Protein AF-A0A2W6PKB4-F1 (afdb_monomer_lite)

Sequence (83 aa):
QGLRVEEIKEIVKVLEEAKEVYWDSANNSLLYFFEDKKDSSKVNKIIIRPDYNLKKFGKTNAIITLGKVDKDRKGLKHLKKIR

Foldseek 3Di:
DFDDPVVVVCVVVCVVPAPWWWADPVQRWIKGWAADPVDNQKIKMKIWRAQDQPVVVRDGHIDIDIDMDGPPCPPVVRIHTDD

Organism: NCBI:txid1458358

InterPro domains:
  IPR000551 MerR-type HTH domain [PS50937] (1-14)

Secondary structure (DSSP, 8-state):
----HHHHHTHHHHHHH-S-EEEETTTTEEEEEEE-SS-TTEEEEEEEEEEEEETTTTEEEEEEEEEEEES-GGGGTTPEE--

pLDDT: mean 79.11, std 8.43, range [53.03, 90.69]

Radius of gyration: 13.49 Å; chains: 1; bounding box: 27×26×36 Å

Structure (mmCIF, N/CA/C/O backbone):
data_AF-A0A2W6PKB4-F1
#
_entry.id   AF-A0A2W6PKB4-F1
#
loop_
_atom_site.group_PDB
_atom_site.id
_atom_site.type_symbol
_atom_site.label_atom_id
_atom_site.label_alt_id
_atom_site.label_comp_id
_atom_site.label_asym_id
_atom_site.label_entity_id
_atom_site.label_seq_id
_atom_site.pdbx_PDB_ins_code
_atom_site.Cartn_x
_atom_site.Cartn_y
_atom_site.Cartn_z
_atom_site.occupancy
_atom_site.B_iso_or_equiv
_atom_site.auth_seq_id
_atom_site.auth_comp_id
_atom_site.auth_asym_id
_atom_site.auth_atom_id
_atom_site.pdbx_PDB_model_num
ATOM 1 N N . GLN A 1 1 ? 4.448 -12.219 9.251 1.00 53.03 1 GLN A N 1
ATOM 2 C CA . GLN A 1 1 ? 3.163 -12.862 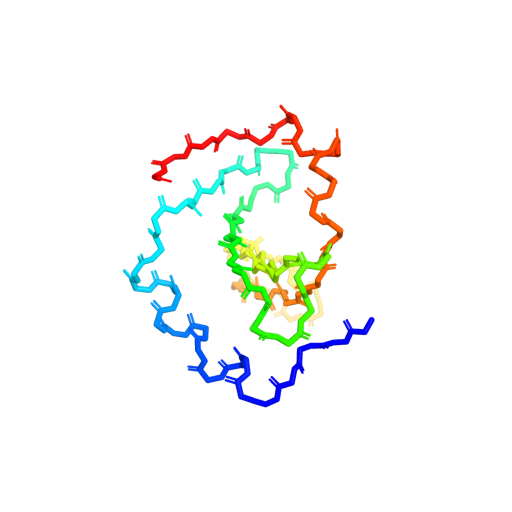8.893 1.00 53.03 1 GLN A CA 1
ATOM 3 C C . GLN A 1 1 ? 2.597 -12.188 7.648 1.00 53.03 1 GLN A C 1
ATOM 5 O O . GLN A 1 1 ? 2.752 -10.978 7.522 1.00 53.03 1 GLN A O 1
ATOM 10 N N . GLY A 1 2 ? 2.021 -12.965 6.724 1.00 68.38 2 GLY A N 1
ATOM 11 C CA . GLY A 1 2 ? 1.391 -12.464 5.493 1.00 68.38 2 GLY A CA 1
ATOM 12 C C . GLY A 1 2 ? -0.049 -11.983 5.706 1.00 68.38 2 GLY A C 1
ATOM 13 O O . GLY A 1 2 ? -0.584 -12.092 6.810 1.00 68.38 2 GLY A O 1
ATOM 14 N N . LEU A 1 3 ? -0.665 -11.441 4.653 1.00 72.44 3 LEU A N 1
ATOM 15 C CA . LEU A 1 3 ? -2.078 -11.045 4.667 1.00 72.44 3 LEU A CA 1
ATOM 16 C C . LEU A 1 3 ? -2.992 -12.269 4.546 1.00 72.44 3 LEU A C 1
ATOM 18 O O . LEU A 1 3 ? -2.658 -13.244 3.873 1.00 72.44 3 LEU A O 1
ATOM 22 N N . ARG A 1 4 ? -4.159 -12.193 5.187 1.00 78.00 4 ARG A N 1
ATOM 23 C CA . ARG A 1 4 ? -5.238 -13.181 5.068 1.00 78.00 4 ARG A CA 1
ATOM 24 C C . ARG A 1 4 ? -6.020 -12.966 3.768 1.00 78.00 4 ARG A C 1
ATOM 26 O O . ARG A 1 4 ? -6.003 -11.875 3.201 1.00 78.00 4 ARG A O 1
ATOM 33 N N . VAL A 1 5 ? -6.741 -13.991 3.311 1.00 75.56 5 VAL A N 1
ATOM 34 C CA . VAL A 1 5 ? -7.508 -13.961 2.048 1.00 75.56 5 VAL A CA 1
ATOM 35 C C . VAL A 1 5 ? -8.531 -12.824 2.025 1.00 75.56 5 VAL A C 1
ATOM 37 O O . VAL A 1 5 ? -8.719 -12.180 0.994 1.00 75.56 5 VAL A O 1
ATOM 40 N N . GLU A 1 6 ? -9.158 -12.534 3.162 1.00 77.12 6 GLU A N 1
ATOM 41 C CA . GLU A 1 6 ? -10.133 -11.447 3.283 1.00 77.12 6 GLU A CA 1
ATOM 42 C C . GLU A 1 6 ? -9.470 -10.077 3.081 1.00 77.12 6 GLU A C 1
ATOM 44 O O . GLU A 1 6 ? -10.036 -9.204 2.435 1.00 77.12 6 GLU A O 1
ATOM 49 N N . GLU A 1 7 ? -8.234 -9.915 3.556 1.00 69.38 7 GLU A N 1
ATOM 50 C CA . GLU A 1 7 ? -7.457 -8.678 3.413 1.00 69.38 7 GLU A CA 1
ATOM 51 C C . GLU A 1 7 ? -6.950 -8.493 1.978 1.00 69.38 7 GLU A C 1
ATOM 53 O O . GLU A 1 7 ? -6.832 -7.366 1.507 1.00 69.38 7 GLU A O 1
ATOM 58 N N . ILE A 1 8 ? -6.690 -9.591 1.258 1.00 72.06 8 ILE A N 1
ATOM 59 C CA . ILE A 1 8 ? -6.295 -9.552 -0.156 1.00 72.06 8 ILE A CA 1
ATOM 60 C C . ILE A 1 8 ? -7.443 -9.031 -1.031 1.00 72.06 8 ILE A C 1
ATOM 62 O O . ILE A 1 8 ? -7.214 -8.225 -1.929 1.00 72.06 8 ILE A O 1
ATOM 66 N N . LYS A 1 9 ? -8.687 -9.440 -0.755 1.00 74.69 9 LYS A N 1
ATOM 67 C CA . LYS A 1 9 ? -9.868 -8.963 -1.501 1.00 74.69 9 LYS A CA 1
ATOM 68 C C . LYS A 1 9 ? -10.109 -7.461 -1.333 1.00 74.69 9 LYS A C 1
ATOM 70 O O . LYS A 1 9 ? -10.652 -6.826 -2.230 1.00 74.69 9 LYS A O 1
ATOM 75 N N . GLU A 1 10 ? -9.676 -6.887 -0.216 1.00 72.75 10 GLU A N 1
ATOM 76 C CA . GLU A 1 10 ? -9.817 -5.456 0.060 1.00 72.75 10 GLU A CA 1
ATOM 77 C C . GLU A 1 10 ? -8.760 -4.597 -0.646 1.00 72.75 10 GLU A C 1
ATOM 79 O O . GLU A 1 10 ? -8.943 -3.389 -0.735 1.00 72.75 10 GLU A O 1
ATOM 84 N N . ILE A 1 11 ? -7.701 -5.189 -1.213 1.00 73.75 11 ILE A N 1
ATOM 85 C CA . ILE A 1 11 ? -6.621 -4.448 -1.888 1.00 73.75 11 ILE A CA 1
ATOM 86 C C . ILE A 1 11 ? -7.156 -3.568 -3.011 1.00 73.75 11 ILE A C 1
ATOM 88 O O . ILE A 1 11 ? -6.785 -2.403 -3.078 1.00 73.75 11 ILE A O 1
ATOM 92 N N . VAL A 1 12 ? -8.023 -4.098 -3.879 1.00 70.88 12 VAL A N 1
ATOM 93 C CA . VAL A 1 12 ? -8.564 -3.332 -5.017 1.00 70.88 12 VAL A CA 1
ATOM 94 C C . VAL A 1 12 ? -9.300 -2.093 -4.513 1.00 70.88 12 VAL A C 1
ATOM 96 O O . VAL A 1 12 ? -9.037 -0.987 -4.974 1.00 70.88 12 VAL A O 1
ATOM 99 N N . LYS A 1 13 ? -10.130 -2.273 -3.483 1.00 77.81 13 LYS A N 1
ATOM 100 C CA . LYS A 1 13 ? -10.866 -1.190 -2.835 1.00 77.81 13 LYS A CA 1
ATOM 101 C C . LYS A 1 13 ? -9.933 -0.188 -2.155 1.00 77.81 13 LYS A C 1
ATOM 103 O O . LYS A 1 13 ? -10.141 1.010 -2.269 1.00 77.81 13 LYS A O 1
ATOM 108 N N . VAL A 1 14 ? -8.877 -0.655 -1.487 1.00 72.69 14 VAL A N 1
ATOM 109 C CA . VAL A 1 14 ? -7.859 0.220 -0.887 1.00 72.69 14 VAL A CA 1
ATOM 110 C C . VAL A 1 14 ? -7.153 1.040 -1.963 1.00 72.69 14 VAL A C 1
ATOM 112 O O . VAL A 1 14 ? -6.972 2.231 -1.768 1.00 72.69 14 VAL A O 1
ATOM 115 N N . LEU A 1 15 ? -6.775 0.453 -3.099 1.00 77.50 15 LEU A N 1
ATOM 116 C CA . LEU A 1 15 ? -6.130 1.198 -4.185 1.00 77.50 15 LEU A CA 1
ATOM 117 C C . LEU A 1 15 ? -7.060 2.248 -4.808 1.00 77.50 15 LEU A C 1
ATOM 119 O O . LEU A 1 15 ? -6.596 3.320 -5.187 1.00 77.50 15 LEU A O 1
ATOM 123 N N . GLU A 1 16 ? -8.358 1.962 -4.875 1.00 76.56 16 GLU A N 1
ATOM 124 C CA . GLU A 1 16 ? -9.376 2.883 -5.385 1.00 76.56 16 GLU A CA 1
ATOM 125 C C . GLU A 1 16 ? -9.707 4.016 -4.389 1.00 76.56 16 GLU A C 1
ATOM 127 O O . GLU A 1 16 ? -9.754 5.192 -4.760 1.00 76.56 16 GLU A O 1
ATOM 132 N N . GLU A 1 17 ? -9.880 3.683 -3.107 1.00 74.12 17 GLU A N 1
ATOM 133 C CA . GLU A 1 17 ? -10.389 4.583 -2.061 1.00 74.12 17 GLU A CA 1
ATOM 134 C C . GLU A 1 17 ? -9.302 5.196 -1.163 1.00 74.12 17 GLU A C 1
ATOM 136 O O . GLU A 1 17 ? -9.623 5.967 -0.251 1.00 74.12 17 GLU A O 1
ATOM 141 N N . ALA A 1 18 ? -8.024 4.853 -1.359 1.00 69.25 18 ALA A N 1
ATOM 142 C CA . ALA A 1 18 ? -6.963 5.237 -0.433 1.00 69.25 18 ALA A CA 1
ATOM 143 C C . ALA A 1 18 ? -6.907 6.749 -0.189 1.00 69.25 18 ALA A C 1
ATOM 145 O O . ALA A 1 18 ? -6.686 7.558 -1.094 1.00 69.25 18 ALA A O 1
ATOM 146 N N . LYS A 1 19 ? -7.050 7.099 1.092 1.00 65.38 19 LYS A N 1
ATOM 147 C CA . LYS A 1 19 ? -6.965 8.469 1.609 1.00 65.38 19 LYS A CA 1
ATOM 148 C C . LYS A 1 19 ? -5.558 8.865 2.048 1.00 65.38 19 LYS A C 1
ATOM 150 O O . LYS A 1 19 ? -5.328 10.040 2.291 1.00 65.38 19 LYS A O 1
ATOM 155 N N . GLU A 1 20 ? -4.662 7.893 2.227 1.00 74.38 20 GLU A N 1
ATOM 156 C CA . GLU A 1 20 ? -3.268 8.134 2.605 1.00 74.38 20 GLU A CA 1
ATOM 157 C C . GLU A 1 20 ? -2.338 7.318 1.706 1.00 74.38 20 GLU A C 1
ATOM 159 O O . GLU A 1 20 ? -2.152 6.114 1.901 1.00 74.38 20 GLU A O 1
ATOM 164 N N . VAL A 1 21 ? -1.764 7.989 0.711 1.00 83.81 21 VAL A N 1
ATOM 165 C CA . VAL A 1 21 ? -0.772 7.419 -0.201 1.00 83.81 21 VAL A CA 1
ATOM 166 C C . VAL A 1 21 ? 0.538 8.158 -0.012 1.00 83.81 21 VAL A C 1
ATOM 168 O O . VAL A 1 21 ? 0.582 9.388 0.065 1.00 83.81 21 VAL A O 1
ATOM 171 N N . TYR A 1 22 ? 1.622 7.398 0.045 1.00 87.38 22 TYR A N 1
ATOM 172 C CA . TYR A 1 22 ? 2.957 7.918 0.260 1.00 87.38 22 TYR A CA 1
ATOM 173 C C . TYR A 1 22 ? 3.868 7.555 -0.901 1.00 87.38 22 TYR A C 1
ATOM 175 O O . TYR A 1 22 ? 3.804 6.454 -1.446 1.00 87.38 22 TYR A O 1
ATOM 183 N N . TRP A 1 23 ? 4.753 8.481 -1.240 1.00 88.12 23 TRP A N 1
ATOM 184 C CA . TRP A 1 23 ? 5.859 8.247 -2.146 1.00 88.12 23 TRP A CA 1
ATOM 185 C C . TRP A 1 23 ? 7.140 7.993 -1.355 1.00 88.12 23 TRP A C 1
ATOM 187 O O . TRP A 1 23 ? 7.532 8.803 -0.509 1.00 88.12 23 TRP A O 1
ATOM 197 N N . ASP A 1 24 ? 7.795 6.876 -1.661 1.00 88.62 24 ASP A N 1
ATOM 198 C CA . ASP A 1 24 ? 9.154 6.571 -1.230 1.00 88.62 24 ASP A CA 1
ATOM 199 C C . ASP A 1 24 ? 10.101 6.760 -2.416 1.00 88.62 24 ASP A C 1
ATOM 201 O O . ASP A 1 24 ? 10.213 5.898 -3.294 1.00 88.62 24 ASP A O 1
ATOM 205 N N . SER A 1 25 ? 10.790 7.899 -2.431 1.00 83.69 25 SER A N 1
ATOM 206 C CA . SER A 1 25 ? 11.756 8.235 -3.474 1.00 83.69 25 SER A CA 1
ATOM 207 C C . SER A 1 25 ? 13.024 7.387 -3.417 1.00 83.69 25 SER A C 1
ATOM 209 O O . SER A 1 25 ? 13.677 7.236 -4.442 1.00 83.69 25 SER A O 1
ATOM 211 N N . ALA A 1 26 ? 13.383 6.830 -2.254 1.00 85.12 26 ALA A N 1
ATOM 212 C CA . ALA A 1 26 ? 14.581 6.003 -2.127 1.00 85.12 26 ALA A CA 1
ATOM 213 C C . ALA A 1 26 ? 14.395 4.651 -2.830 1.00 85.12 26 ALA A C 1
ATOM 215 O O . ALA A 1 26 ? 15.331 4.128 -3.428 1.00 85.12 26 ALA A O 1
ATOM 216 N N . ASN A 1 27 ? 13.174 4.109 -2.790 1.00 84.81 27 ASN A N 1
ATOM 217 C CA . ASN A 1 27 ? 12.838 2.828 -3.416 1.00 84.81 27 ASN A CA 1
ATOM 218 C C . ASN A 1 27 ? 11.998 2.954 -4.699 1.00 84.81 27 ASN A C 1
ATOM 220 O O . ASN A 1 27 ? 11.594 1.924 -5.244 1.00 84.81 27 ASN A O 1
ATOM 224 N N . ASN A 1 28 ? 11.728 4.181 -5.165 1.00 86.56 28 ASN A N 1
ATOM 225 C CA . ASN A 1 28 ? 10.861 4.484 -6.310 1.00 86.56 28 ASN A CA 1
ATOM 226 C C . ASN A 1 28 ? 9.523 3.725 -6.2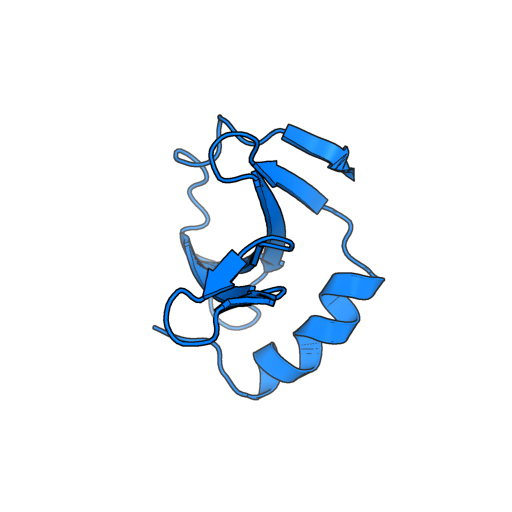28 1.00 86.56 28 ASN A C 1
ATOM 228 O O . ASN A 1 28 ? 9.172 2.933 -7.107 1.00 86.56 28 ASN A O 1
ATOM 232 N N . SER A 1 29 ? 8.820 3.880 -5.102 1.00 90.69 29 SER A N 1
ATOM 233 C CA . SER A 1 29 ? 7.641 3.067 -4.801 1.00 90.69 29 SER A CA 1
ATOM 234 C C . SER A 1 29 ? 6.504 3.851 -4.163 1.00 90.69 29 SER A C 1
ATOM 236 O O . SER A 1 29 ? 6.724 4.803 -3.412 1.00 90.69 29 SER A O 1
ATOM 238 N N . LEU A 1 30 ? 5.278 3.408 -4.444 1.00 90.00 30 LEU A N 1
ATOM 239 C CA . LEU A 1 30 ? 4.066 3.890 -3.790 1.00 90.00 30 LEU A CA 1
ATOM 240 C C . LEU A 1 30 ? 3.750 3.012 -2.588 1.00 90.00 30 LEU A C 1
ATOM 242 O O . LEU A 1 30 ? 3.747 1.783 -2.692 1.00 90.00 30 LEU A O 1
ATOM 246 N N . LEU A 1 31 ? 3.461 3.648 -1.460 1.00 90.25 31 LEU A N 1
ATOM 247 C CA . LEU A 1 31 ? 3.093 2.979 -0.227 1.00 90.25 31 LEU A CA 1
ATOM 248 C C . LEU A 1 31 ? 1.679 3.376 0.179 1.00 90.25 31 LEU A C 1
ATOM 250 O O . LEU A 1 31 ? 1.350 4.557 0.269 1.00 90.25 31 LEU A O 1
ATOM 254 N N . TYR A 1 32 ? 0.876 2.365 0.480 1.00 89.12 32 TYR A N 1
ATOM 255 C CA . TYR A 1 32 ? -0.466 2.508 1.026 1.00 89.12 32 TYR A CA 1
ATOM 256 C C . TYR A 1 32 ? -0.492 1.891 2.411 1.00 89.12 32 TYR A C 1
ATOM 258 O O . TYR A 1 32 ? 0.103 0.831 2.627 1.00 89.12 32 TYR A O 1
ATOM 266 N N . PHE A 1 33 ? -1.219 2.527 3.322 1.00 85.81 33 PHE A N 1
ATOM 267 C CA . PHE A 1 33 ? -1.435 2.023 4.670 1.00 85.81 33 PHE A CA 1
ATOM 268 C C . PHE A 1 33 ? -2.925 2.004 4.984 1.00 85.81 33 PHE A C 1
ATOM 270 O O . PHE A 1 33 ? -3.647 2.941 4.655 1.00 85.81 33 PHE A O 1
ATOM 277 N N . PHE A 1 34 ? -3.378 0.941 5.639 1.00 84.62 34 PHE A N 1
ATOM 278 C CA . PHE A 1 34 ? -4.756 0.813 6.100 1.00 84.62 34 PHE A CA 1
ATOM 279 C C . PHE A 1 34 ? -4.815 -0.006 7.385 1.00 84.62 34 PHE A C 1
ATOM 281 O O . PHE A 1 34 ? -3.900 -0.767 7.707 1.00 84.62 34 PHE A O 1
ATOM 288 N N . GLU A 1 35 ? -5.874 0.192 8.159 1.00 83.94 35 GLU A N 1
ATOM 289 C CA . GLU A 1 35 ? -6.009 -0.456 9.459 1.00 83.94 35 GLU A CA 1
ATOM 290 C C . GLU A 1 35 ? -6.157 -1.977 9.315 1.00 83.94 35 GLU A C 1
ATOM 292 O O . GLU A 1 35 ? -6.816 -2.474 8.398 1.00 83.94 35 GLU A O 1
ATOM 297 N N . ASP A 1 36 ? -5.540 -2.729 10.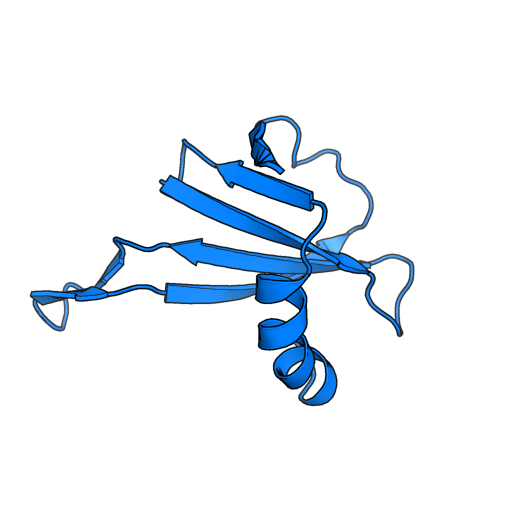228 1.00 85.19 36 ASP A N 1
ATOM 298 C CA . ASP A 1 36 ? -5.835 -4.151 10.375 1.00 85.19 36 ASP A CA 1
ATOM 299 C C . ASP A 1 36 ? -7.106 -4.300 11.218 1.00 85.19 36 ASP A C 1
ATOM 301 O O . ASP A 1 36 ? -7.172 -3.860 12.364 1.00 85.19 36 ASP A O 1
ATOM 305 N N . LYS A 1 37 ? -8.134 -4.929 10.642 1.00 83.19 37 LYS A N 1
ATOM 306 C CA . LYS A 1 37 ? -9.446 -5.084 11.289 1.00 83.19 37 LYS A CA 1
ATOM 307 C C . LYS A 1 37 ? -9.437 -6.036 12.488 1.00 83.19 37 LYS A C 1
ATOM 309 O O . LYS A 1 37 ? -10.395 -6.037 13.253 1.00 83.19 37 LYS A O 1
ATOM 314 N N . LYS A 1 38 ? -8.415 -6.890 12.621 1.00 85.12 38 LYS A N 1
ATOM 315 C CA . LYS A 1 38 ? -8.320 -7.903 13.686 1.00 85.12 38 LYS A CA 1
ATOM 316 C C . LYS A 1 38 ? -7.230 -7.599 14.712 1.00 85.12 38 LYS A C 1
ATOM 318 O O . LYS A 1 38 ? -7.300 -8.140 15.809 1.00 85.12 38 LYS A O 1
ATOM 323 N N . ASP A 1 39 ? -6.243 -6.773 14.373 1.00 85.44 39 ASP A N 1
ATOM 324 C CA . ASP A 1 39 ? -5.151 -6.399 15.275 1.00 85.44 39 ASP A CA 1
ATOM 325 C C . ASP A 1 39 ? -4.899 -4.886 15.243 1.00 85.44 39 ASP A C 1
ATOM 327 O O . ASP A 1 39 ? -4.215 -4.364 14.364 1.00 85.44 39 ASP A O 1
ATOM 331 N N . SER A 1 40 ? -5.419 -4.174 16.244 1.00 86.56 40 SER A N 1
ATOM 332 C CA . SER A 1 40 ? -5.302 -2.715 16.347 1.00 86.56 40 SER A CA 1
ATOM 333 C C . SER A 1 40 ? -3.872 -2.214 16.593 1.00 86.56 40 SER A C 1
ATOM 335 O O . SER A 1 40 ? -3.606 -1.021 16.405 1.00 86.56 40 SER A O 1
ATOM 337 N N . SER A 1 41 ? -2.946 -3.100 16.984 1.00 87.50 41 SER A N 1
ATOM 338 C CA . SER A 1 41 ? -1.523 -2.778 17.145 1.00 87.50 41 SER A CA 1
ATOM 339 C C . SER A 1 41 ? -0.768 -2.742 15.812 1.00 87.50 41 SER A C 1
ATOM 341 O O . SER A 1 41 ? 0.334 -2.186 15.733 1.00 87.50 41 SER A O 1
ATOM 343 N N . LYS A 1 42 ? -1.364 -3.294 14.747 1.00 87.19 42 LYS A N 1
ATOM 344 C CA . LYS A 1 42 ? -0.766 -3.407 13.416 1.00 87.19 42 LYS A CA 1
ATOM 345 C C . LYS A 1 42 ? -1.458 -2.509 12.398 1.00 87.19 42 LYS A C 1
ATOM 347 O O . LYS A 1 42 ? -2.602 -2.083 12.537 1.00 87.19 42 LYS A O 1
ATOM 352 N N . VAL A 1 43 ? -0.725 -2.239 11.328 1.00 86.94 43 VAL A N 1
ATOM 353 C CA . VAL A 1 43 ? -1.200 -1.554 10.130 1.00 86.94 43 VAL A CA 1
ATOM 354 C C . VAL A 1 43 ? -0.814 -2.406 8.928 1.00 86.94 43 VAL A C 1
ATOM 356 O O . VAL A 1 43 ? 0.331 -2.855 8.805 1.00 86.94 43 VAL A O 1
ATOM 359 N N . ASN A 1 44 ? -1.771 -2.632 8.037 1.00 86.69 44 ASN A N 1
ATOM 360 C CA . ASN A 1 44 ? -1.525 -3.284 6.762 1.00 86.69 44 ASN A CA 1
ATOM 361 C C . ASN A 1 44 ? -0.839 -2.299 5.810 1.00 86.69 44 ASN A C 1
ATOM 363 O O . ASN A 1 44 ? -1.177 -1.116 5.774 1.00 86.69 44 ASN A O 1
ATOM 367 N N . LYS A 1 45 ? 0.129 -2.789 5.031 1.00 87.69 45 LYS A N 1
ATOM 368 C CA . LYS A 1 45 ? 0.849 -2.009 4.023 1.00 87.69 45 LYS A CA 1
ATOM 369 C C . LYS A 1 45 ? 0.832 -2.678 2.655 1.00 87.69 45 LYS A C 1
ATOM 371 O O . LYS A 1 45 ? 0.983 -3.898 2.549 1.00 87.69 45 LYS A O 1
ATOM 376 N N . ILE A 1 46 ? 0.735 -1.854 1.619 1.00 88.94 46 ILE A N 1
ATOM 377 C CA . ILE A 1 46 ? 0.918 -2.244 0.218 1.00 88.94 46 ILE A CA 1
ATOM 378 C C . ILE A 1 46 ? 2.073 -1.419 -0.330 1.00 88.94 46 ILE A C 1
ATOM 380 O O . ILE A 1 46 ? 2.076 -0.200 -0.185 1.00 88.94 46 ILE A O 1
ATOM 384 N N . ILE A 1 47 ? 3.045 -2.081 -0.950 1.00 89.88 47 ILE A N 1
ATOM 385 C CA . ILE A 1 47 ? 4.168 -1.437 -1.632 1.00 89.88 47 ILE A CA 1
ATOM 386 C C . ILE A 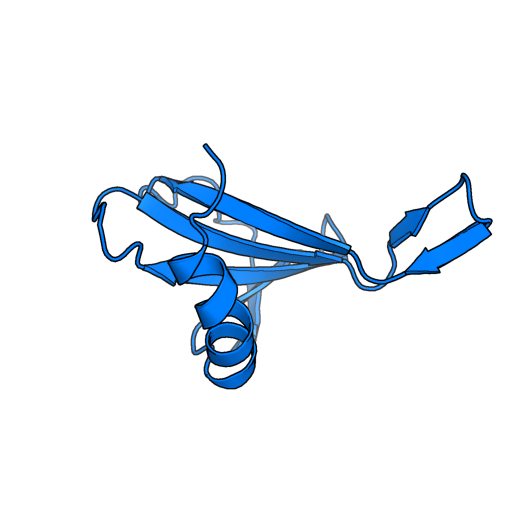1 47 ? 4.050 -1.772 -3.112 1.00 89.88 47 ILE A C 1
ATOM 388 O O . ILE A 1 47 ? 4.109 -2.947 -3.475 1.00 89.88 47 ILE A O 1
ATOM 392 N N . ILE A 1 48 ? 3.906 -0.755 -3.955 1.00 89.06 48 ILE A N 1
ATOM 393 C CA . ILE A 1 48 ? 3.858 -0.901 -5.410 1.00 89.06 48 ILE A CA 1
ATOM 394 C C . ILE A 1 48 ? 5.147 -0.347 -6.001 1.00 89.06 48 ILE A C 1
ATOM 396 O O . ILE A 1 48 ? 5.456 0.834 -5.844 1.00 89.06 48 ILE A O 1
ATOM 400 N N . ARG A 1 49 ? 5.889 -1.207 -6.698 1.00 89.12 49 ARG A N 1
ATOM 401 C CA . ARG A 1 49 ? 7.077 -0.845 -7.477 1.00 89.12 49 ARG A CA 1
ATOM 402 C C . ARG A 1 49 ? 6.736 -0.974 -8.959 1.00 89.12 49 ARG A C 1
ATOM 404 O O . ARG A 1 49 ? 6.682 -2.112 -9.422 1.00 89.12 49 ARG A O 1
ATOM 411 N N . PRO A 1 50 ? 6.474 0.129 -9.680 1.00 78.38 50 PRO A N 1
ATOM 412 C CA . PRO A 1 50 ? 6.043 0.076 -11.079 1.00 78.38 50 PRO A CA 1
ATOM 413 C C . PRO A 1 50 ? 7.154 -0.410 -12.021 1.00 78.38 50 PRO A C 1
ATOM 415 O O . PRO A 1 50 ? 6.874 -1.149 -12.959 1.00 78.38 50 PRO A O 1
ATOM 418 N N . ASP A 1 51 ? 8.410 -0.079 -11.710 1.00 79.81 51 ASP A N 1
ATOM 419 C CA . ASP A 1 51 ? 9.559 -0.332 -12.585 1.00 79.81 51 ASP A CA 1
ATOM 420 C C . ASP A 1 51 ? 10.468 -1.451 -12.063 1.00 79.81 51 ASP A C 1
ATOM 422 O O . ASP A 1 51 ? 11.697 -1.337 -12.044 1.00 79.81 51 ASP A O 1
ATOM 426 N N . TYR A 1 52 ? 9.886 -2.551 -11.581 1.00 78.31 52 TYR A N 1
ATOM 427 C CA . TYR A 1 52 ? 10.699 -3.651 -11.080 1.00 78.31 52 TYR A CA 1
ATOM 428 C C . TYR A 1 52 ? 11.238 -4.503 -12.232 1.00 78.31 52 TYR A C 1
ATOM 430 O O . TYR A 1 52 ? 10.503 -5.216 -12.922 1.00 78.31 52 TYR A O 1
ATOM 438 N N . ASN A 1 53 ? 12.557 -4.462 -12.419 1.00 76.56 53 ASN A N 1
ATOM 439 C CA . ASN A 1 53 ? 13.233 -5.295 -13.403 1.00 76.56 53 ASN A CA 1
ATOM 440 C C . ASN A 1 53 ? 13.484 -6.702 -12.840 1.00 76.56 53 ASN A C 1
ATOM 442 O O . ASN A 1 53 ? 14.415 -6.942 -12.063 1.00 76.56 53 ASN A O 1
ATOM 446 N N . LEU A 1 54 ? 12.661 -7.657 -13.271 1.00 72.81 54 LEU A N 1
ATOM 447 C CA . LEU A 1 54 ? 12.921 -9.076 -13.063 1.00 72.81 54 LEU A CA 1
ATOM 448 C C . LEU A 1 54 ? 13.989 -9.540 -14.060 1.00 72.81 54 LEU A C 1
ATOM 450 O O . LEU A 1 54 ? 13.672 -9.967 -15.172 1.00 72.81 54 LEU A O 1
ATOM 454 N N . LYS A 1 55 ? 15.257 -9.524 -13.623 1.00 71.56 55 LYS A N 1
ATOM 455 C CA . LYS A 1 55 ? 16.427 -9.926 -14.434 1.00 71.56 55 LYS A CA 1
ATOM 456 C C . LYS A 1 55 ? 16.247 -11.266 -15.155 1.00 71.56 55 LYS A C 1
ATOM 458 O O . LYS A 1 55 ? 16.708 -11.419 -16.276 1.00 71.56 55 LYS A O 1
ATOM 463 N N . LYS A 1 56 ? 15.542 -12.220 -14.534 1.00 70.56 56 LYS A N 1
ATOM 464 C CA . LYS A 1 56 ? 15.267 -13.550 -15.104 1.00 70.56 56 LYS A CA 1
ATOM 465 C C . LYS A 1 56 ? 14.404 -13.508 -16.375 1.00 70.56 56 LYS A C 1
ATOM 467 O O . LYS A 1 56 ? 14.490 -14.422 -17.184 1.00 70.56 56 LYS A O 1
ATOM 472 N N . PHE A 1 57 ? 13.581 -12.474 -16.545 1.00 71.50 57 PHE A N 1
ATOM 473 C CA . PHE A 1 57 ? 12.624 -12.356 -17.649 1.00 71.50 57 PHE A CA 1
ATOM 474 C C . PHE A 1 57 ? 12.911 -11.177 -18.586 1.00 71.50 57 PHE A C 1
ATOM 476 O O . PHE A 1 57 ? 12.206 -11.027 -19.579 1.00 71.50 57 PHE A O 1
ATOM 483 N N . GLY A 1 58 ? 13.910 -10.336 -18.281 1.00 65.88 58 GLY A N 1
ATOM 484 C CA . GLY A 1 58 ? 14.311 -9.201 -19.122 1.00 65.88 58 GLY A CA 1
ATOM 485 C C . GLY A 1 58 ? 13.218 -8.145 -19.334 1.00 65.88 58 GLY A C 1
ATOM 486 O O . GLY A 1 58 ? 13.306 -7.360 -20.272 1.00 65.88 58 GLY A O 1
ATOM 487 N N . LYS A 1 59 ? 12.173 -8.142 -18.496 1.00 68.25 59 LYS A N 1
ATOM 488 C CA . LYS A 1 59 ? 11.011 -7.254 -18.608 1.00 68.25 59 LYS A CA 1
ATOM 489 C C . LYS A 1 59 ? 10.826 -6.447 -17.331 1.00 68.25 59 LYS A C 1
ATOM 491 O O . LYS A 1 59 ? 10.892 -6.990 -16.223 1.00 68.25 59 LYS A O 1
ATOM 496 N N . THR A 1 60 ? 10.525 -5.169 -17.511 1.00 71.62 60 THR A N 1
ATOM 497 C CA . THR A 1 60 ? 10.027 -4.292 -16.453 1.00 71.62 60 THR A CA 1
ATOM 498 C C . THR A 1 60 ? 8.572 -4.649 -16.169 1.00 71.62 60 THR A C 1
ATOM 500 O O . THR A 1 60 ? 7.754 -4.678 -17.085 1.00 71.62 60 THR A O 1
ATOM 503 N N . ASN A 1 61 ? 8.261 -4.970 -14.915 1.00 73.94 61 ASN A N 1
ATOM 504 C CA . ASN A 1 61 ? 6.905 -5.263 -14.458 1.00 73.94 61 ASN A CA 1
ATOM 505 C C . ASN A 1 61 ? 6.618 -4.498 -13.166 1.00 73.94 61 ASN A C 1
ATOM 507 O O . ASN A 1 61 ? 7.534 -4.203 -12.396 1.00 73.94 61 ASN A O 1
ATOM 511 N N . ALA A 1 62 ? 5.337 -4.278 -12.878 1.00 78.94 62 ALA A N 1
ATOM 512 C CA . ALA A 1 62 ? 4.925 -3.806 -11.568 1.00 78.94 62 ALA A CA 1
ATOM 513 C C . ALA A 1 62 ? 4.918 -4.970 -10.561 1.00 78.94 62 ALA A C 1
ATOM 515 O O . ALA A 1 62 ? 4.312 -6.011 -10.816 1.00 78.94 62 ALA A O 1
ATOM 516 N N . ILE A 1 63 ? 5.561 -4.794 -9.404 1.00 85.12 63 ILE A N 1
ATOM 517 C CA . ILE A 1 63 ? 5.448 -5.722 -8.269 1.00 85.12 63 ILE A CA 1
ATOM 518 C C . ILE A 1 63 ? 4.655 -5.070 -7.149 1.00 85.12 63 ILE A C 1
ATOM 520 O O . ILE A 1 63 ? 4.939 -3.942 -6.743 1.00 85.12 63 ILE A O 1
ATOM 524 N N . ILE A 1 64 ? 3.704 -5.836 -6.616 1.00 85.88 64 ILE A N 1
ATOM 525 C CA . ILE A 1 64 ? 2.931 -5.481 -5.434 1.00 85.88 64 ILE A CA 1
ATOM 526 C C . ILE A 1 64 ? 3.367 -6.386 -4.285 1.00 85.88 64 ILE A C 1
ATOM 528 O O . ILE A 1 64 ? 3.212 -7.605 -4.342 1.00 85.88 64 ILE A O 1
ATOM 532 N N . THR A 1 65 ? 3.894 -5.777 -3.229 1.00 88.06 65 THR A N 1
ATOM 533 C CA . THR A 1 65 ? 4.259 -6.468 -1.994 1.00 88.06 65 THR A CA 1
ATOM 534 C C . THR A 1 65 ? 3.278 -6.094 -0.899 1.00 88.06 65 THR A C 1
ATOM 536 O O . THR A 1 65 ? 3.061 -4.916 -0.616 1.00 88.06 65 THR A O 1
ATOM 539 N N . LEU A 1 66 ? 2.725 -7.110 -0.246 1.00 87.62 66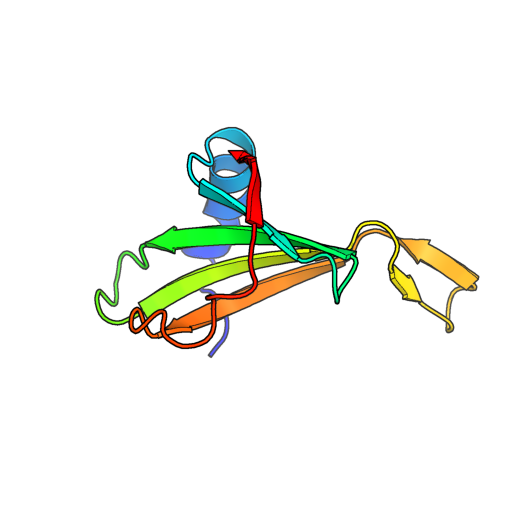 LEU A N 1
ATOM 540 C CA . LEU A 1 66 ? 1.777 -6.961 0.849 1.00 87.62 66 LEU A CA 1
ATOM 541 C C . LEU A 1 66 ? 2.461 -7.308 2.166 1.00 87.62 66 LEU A C 1
ATOM 543 O O . LEU A 1 66 ? 3.197 -8.293 2.252 1.00 87.62 66 LEU A O 1
ATOM 547 N N . GLY A 1 67 ? 2.218 -6.522 3.207 1.00 87.12 67 GLY A N 1
ATOM 548 C CA . GLY A 1 67 ? 2.765 -6.821 4.523 1.00 87.12 67 GLY A CA 1
ATOM 549 C C . GLY A 1 67 ? 2.042 -6.116 5.654 1.00 87.12 67 GLY A C 1
ATOM 550 O O . GLY A 1 67 ? 1.084 -5.381 5.440 1.00 87.12 67 GLY A O 1
ATOM 551 N N . LYS A 1 68 ? 2.547 -6.326 6.869 1.00 88.50 68 LYS A N 1
ATOM 552 C CA . LYS A 1 68 ? 2.078 -5.662 8.089 1.00 88.50 68 LYS A CA 1
ATOM 553 C C . LYS A 1 68 ? 3.247 -4.993 8.793 1.00 88.50 68 LYS A C 1
ATOM 555 O O . LYS A 1 68 ? 4.375 -5.481 8.708 1.00 88.50 68 LYS A O 1
ATOM 560 N N . VAL A 1 69 ? 2.982 -3.877 9.455 1.00 86.50 69 VAL A N 1
ATOM 561 C CA . VAL A 1 69 ? 3.944 -3.150 10.294 1.00 86.50 69 VAL A CA 1
ATOM 562 C C . VAL A 1 69 ? 3.282 -2.758 11.606 1.00 86.50 69 VAL A C 1
ATOM 564 O O . VAL A 1 69 ? 2.056 -2.695 11.687 1.00 86.50 69 VAL A O 1
ATOM 567 N N . ASP A 1 70 ? 4.084 -2.513 12.633 1.00 85.69 70 ASP A N 1
ATOM 568 C CA . ASP A 1 70 ? 3.590 -1.943 13.882 1.00 85.69 70 ASP A CA 1
ATOM 569 C C . ASP A 1 70 ? 3.046 -0.527 13.666 1.00 85.69 70 ASP A C 1
ATOM 571 O O . ASP A 1 70 ? 3.556 0.239 12.845 1.00 85.69 70 ASP A O 1
ATOM 575 N N . LYS A 1 71 ? 1.995 -0.176 14.415 1.00 78.19 71 LYS A N 1
ATOM 576 C CA . LYS A 1 71 ? 1.379 1.159 14.372 1.00 78.19 71 LYS A CA 1
ATOM 577 C C . LYS A 1 71 ? 2.297 2.243 14.958 1.00 78.19 71 LYS A C 1
ATOM 579 O O . LYS A 1 71 ? 2.078 3.424 14.696 1.00 78.19 71 LYS A O 1
ATOM 584 N N . ASP A 1 72 ? 3.349 1.861 15.688 1.00 74.06 72 ASP A N 1
ATOM 585 C CA . ASP A 1 72 ? 4.499 2.720 15.994 1.00 74.06 72 ASP A CA 1
ATOM 586 C C . ASP A 1 72 ? 5.181 3.126 14.667 1.00 74.06 72 ASP A C 1
ATOM 588 O O . ASP A 1 72 ? 5.978 2.398 14.077 1.00 74.06 72 ASP A O 1
ATOM 592 N N . ARG A 1 73 ? 4.830 4.315 14.162 1.00 63.66 73 ARG A N 1
ATOM 593 C CA . ARG A 1 73 ? 5.290 4.855 12.870 1.00 63.66 73 ARG A CA 1
ATOM 594 C C . ARG A 1 73 ? 6.722 5.421 12.906 1.00 63.66 73 ARG A C 1
ATOM 596 O O . ARG A 1 73 ? 7.088 6.156 11.985 1.00 63.66 73 ARG A O 1
ATOM 603 N N . LYS A 1 74 ? 7.559 5.135 13.918 1.00 60.41 74 LYS A N 1
ATOM 604 C CA . LYS A 1 74 ? 8.885 5.784 14.057 1.00 60.41 74 LYS A CA 1
ATOM 605 C C . LYS A 1 74 ? 9.805 5.581 12.845 1.00 60.41 74 LYS A C 1
ATOM 607 O O . LYS A 1 74 ? 10.627 6.456 12.576 1.00 60.41 74 LYS A O 1
ATOM 612 N N . GLY A 1 75 ? 9.632 4.497 12.083 1.00 62.25 75 GLY A N 1
ATOM 613 C CA . GLY A 1 75 ? 10.423 4.189 10.882 1.00 62.25 75 GLY A CA 1
ATOM 614 C C . GLY A 1 75 ? 9.993 4.881 9.577 1.00 62.25 75 GLY A C 1
ATOM 615 O O . GLY A 1 75 ? 10.703 4.777 8.581 1.00 62.25 75 GLY A O 1
ATOM 616 N N . LEU A 1 76 ? 8.859 5.592 9.544 1.00 65.75 76 LEU A N 1
ATOM 617 C CA . LEU A 1 76 ? 8.250 6.091 8.295 1.00 65.75 76 LEU A CA 1
ATOM 618 C C . LEU A 1 76 ? 8.488 7.589 8.028 1.00 65.75 76 LEU A C 1
ATOM 620 O O . LEU A 1 76 ? 7.885 8.161 7.126 1.00 65.75 76 LEU A O 1
ATOM 624 N N . LYS A 1 77 ? 9.379 8.239 8.788 1.00 67.31 77 LYS A N 1
ATOM 625 C CA . LYS A 1 77 ? 9.615 9.697 8.725 1.00 67.31 77 LYS A CA 1
ATOM 626 C C . LYS A 1 77 ? 10.129 10.218 7.373 1.00 67.31 77 LYS A C 1
ATOM 628 O O . LYS A 1 77 ? 10.029 11.409 7.118 1.00 67.31 77 LYS A O 1
ATOM 633 N N . HIS A 1 78 ? 10.693 9.349 6.536 1.00 73.25 78 HIS A N 1
ATOM 634 C CA . HIS A 1 78 ? 11.247 9.703 5.224 1.00 73.25 78 HIS A CA 1
ATOM 635 C C . HIS A 1 78 ? 10.207 9.661 4.092 1.00 73.25 78 HIS A C 1
ATOM 637 O O . HIS A 1 78 ? 10.516 10.034 2.964 1.00 73.25 78 HIS A O 1
ATOM 643 N N . LEU A 1 79 ? 8.988 9.193 4.373 1.00 79.38 79 LEU A N 1
ATOM 644 C CA . LEU A 1 79 ? 7.936 9.080 3.373 1.00 79.38 79 LEU A CA 1
ATOM 645 C C . LEU A 1 79 ? 7.262 10.428 3.127 1.00 79.38 79 LEU A C 1
ATOM 647 O O . LEU A 1 79 ? 6.864 11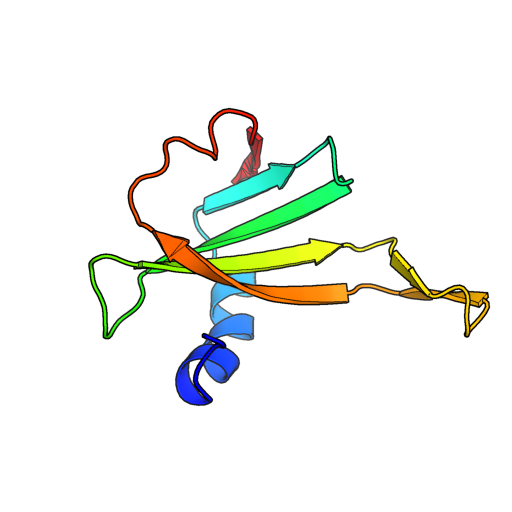.120 4.066 1.00 79.38 79 LEU A O 1
ATOM 651 N N . LYS A 1 80 ? 7.055 10.769 1.854 1.00 82.00 80 LYS A N 1
ATOM 652 C CA . LYS A 1 80 ? 6.308 11.969 1.471 1.00 82.00 80 LYS A CA 1
ATOM 653 C C . LYS A 1 80 ? 4.851 11.600 1.218 1.00 82.00 80 LYS A C 1
ATOM 655 O O . LYS A 1 80 ? 4.574 10.813 0.317 1.00 82.00 80 LYS A O 1
ATOM 660 N N . LYS A 1 81 ? 3.912 12.162 1.986 1.00 83.62 81 LYS A N 1
ATOM 661 C CA . LYS A 1 81 ? 2.475 12.006 1.701 1.00 83.62 81 LYS A CA 1
ATOM 662 C C . LYS A 1 81 ? 2.144 12.720 0.388 1.00 83.62 81 LYS A C 1
ATOM 664 O O . LYS A 1 81 ? 2.564 13.859 0.194 1.00 83.62 81 LYS A O 1
ATOM 669 N N . ILE A 1 82 ? 1.427 12.043 -0.503 1.00 84.25 82 ILE A N 1
ATOM 670 C CA . ILE A 1 82 ? 1.049 12.567 -1.825 1.00 84.25 82 ILE A CA 1
ATOM 671 C C . ILE A 1 82 ? -0.465 12.598 -2.056 1.00 84.25 82 ILE A C 1
ATOM 673 O O . ILE A 1 82 ? -0.919 13.298 -2.956 1.00 84.25 82 ILE A O 1
ATOM 677 N N . ARG A 1 83 ? -1.241 11.877 -1.243 1.00 72.50 83 ARG A N 1
ATOM 678 C CA . ARG A 1 83 ? -2.703 11.929 -1.194 1.00 72.50 83 ARG A CA 1
ATOM 679 C C . ARG A 1 83 ? -3.150 11.600 0.219 1.00 72.50 83 ARG A C 1
ATOM 681 O O . ARG A 1 83 ? -2.505 10.713 0.824 1.00 72.50 83 ARG A O 1
#